Protein AF-A0A1Q3CL56-F1 (afdb_monomer_lite)

InterPro domains:
  IPR003105 SRA-YDG [PF02182] (1-97)
  IPR003105 SRA-YDG [PS51015] (1-98)
  IPR003105 SRA-YDG [SM00466] (1-98)
  IPR015947 PUA-like superfamily [SSF88697] (2-98)
  IPR036987 SRA-YDG superfamily [G3DSA:2.30.280.10] (1-98)
  IPR051357 Histone-lysine N-methyltransferase SUVAR3-9 [PTHR45660] (2-97)

Foldseek 3Di:
DPPADPVDDDPALVSCCVVVVAVDRPDFWGWDAPVPCDDPCVPDDPTATDGGDDDQAPPWDPPPVDIDGDDDDQFDPPPPRYRNDDDDCDDRNVNHDD

Structure (mmCIF, N/CA/C/O backbone):
data_AF-A0A1Q3CL56-F1
#
_entry.id   AF-A0A1Q3CL56-F1
#
loop_
_atom_site.group_PDB
_atom_site.id
_atom_site.type_symbol
_atom_site.label_atom_id
_atom_site.label_alt_id
_atom_site.label_comp_id
_atom_site.label_asym_id
_atom_site.label_entity_id
_atom_site.label_seq_id
_atom_site.pdbx_PDB_ins_code
_atom_site.Cartn_x
_atom_site.Cartn_y
_atom_site.Cartn_z
_atom_site.occupancy
_atom_site.B_iso_or_equiv
_atom_site.auth_seq_id
_atom_site.auth_comp_id
_atom_site.auth_asym_id
_atom_site.auth_atom_id
_atom_site.pdbx_PDB_model_num
ATOM 1 N N . ILE A 1 1 ? -15.275 -6.752 -4.119 1.00 91.12 1 ILE A N 1
ATOM 2 C CA . ILE A 1 1 ? -16.088 -5.821 -4.946 1.00 91.12 1 ILE A CA 1
ATOM 3 C C . ILE A 1 1 ? -16.882 -6.652 -5.940 1.00 91.12 1 ILE A C 1
ATOM 5 O O . ILE A 1 1 ? -16.302 -7.552 -6.536 1.00 91.12 1 ILE A O 1
ATOM 9 N N . ALA A 1 2 ? -18.191 -6.426 -6.074 1.00 95.50 2 ALA A N 1
ATOM 10 C CA . ALA A 1 2 ? -19.022 -7.217 -6.985 1.00 95.50 2 ALA A CA 1
ATOM 11 C C . ALA A 1 2 ? -18.526 -7.082 -8.438 1.00 95.50 2 ALA A C 1
ATOM 13 O O . ALA A 1 2 ? -18.248 -5.977 -8.893 1.00 95.50 2 ALA A O 1
ATOM 14 N N . GLY A 1 3 ? -18.395 -8.205 -9.151 1.00 96.06 3 GLY A N 1
ATOM 15 C CA . GLY A 1 3 ? -17.924 -8.233 -10.543 1.00 96.06 3 GLY A CA 1
ATOM 16 C C . GLY A 1 3 ? -16.401 -8.227 -10.735 1.00 96.06 3 GLY A C 1
ATOM 17 O O . GLY A 1 3 ? -15.948 -8.335 -11.871 1.00 96.06 3 GLY A O 1
ATOM 18 N N . ILE A 1 4 ? -15.607 -8.149 -9.661 1.00 97.50 4 ILE A N 1
ATOM 19 C CA . ILE A 1 4 ? -14.139 -8.227 -9.718 1.00 97.50 4 ILE A CA 1
ATOM 20 C C . ILE A 1 4 ? -13.695 -9.511 -9.014 1.00 97.50 4 ILE A C 1
ATOM 22 O O . ILE A 1 4 ? -13.708 -9.590 -7.785 1.00 97.50 4 ILE A O 1
ATOM 26 N N . ASN A 1 5 ? -13.333 -10.520 -9.807 1.00 98.06 5 ASN A N 1
ATOM 27 C CA . ASN A 1 5 ? -12.902 -11.831 -9.319 1.00 98.06 5 ASN A CA 1
ATOM 28 C C . ASN A 1 5 ? -11.393 -11.860 -9.030 1.00 98.06 5 ASN A C 1
ATOM 30 O O . ASN A 1 5 ? -10.631 -11.061 -9.577 1.00 98.06 5 ASN A O 1
ATOM 34 N N . VAL A 1 6 ? -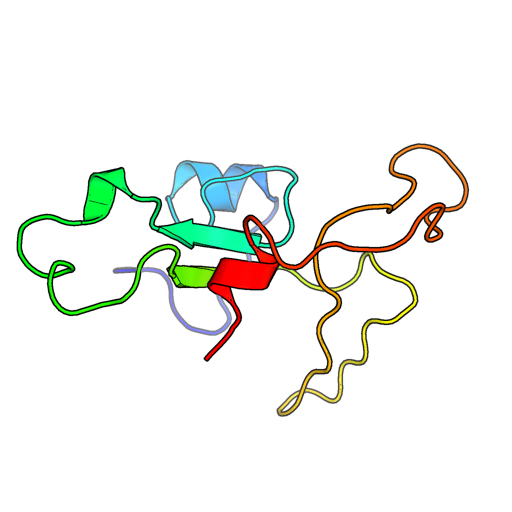10.952 -12.822 -8.216 1.00 97.94 6 VAL A N 1
ATOM 35 C CA . VAL A 1 6 ? -9.523 -13.151 -8.085 1.00 97.94 6 VAL A CA 1
ATOM 36 C C . VAL A 1 6 ? -8.958 -13.477 -9.473 1.00 97.94 6 VAL A C 1
ATOM 38 O O . VAL A 1 6 ? -9.609 -14.163 -10.261 1.00 97.94 6 VAL A O 1
ATOM 41 N N . GLY A 1 7 ? -7.777 -12.939 -9.789 1.00 97.69 7 GLY A N 1
ATOM 42 C CA . GLY A 1 7 ? -7.172 -13.037 -11.122 1.00 97.69 7 GLY A CA 1
ATOM 43 C C . GLY A 1 7 ? -7.677 -12.004 -12.136 1.00 97.69 7 GLY A C 1
ATOM 44 O O . GLY A 1 7 ? -7.311 -12.073 -13.305 1.00 97.69 7 GLY A O 1
ATOM 45 N N . HIS A 1 8 ? -8.508 -11.033 -11.738 1.00 98.38 8 HIS A N 1
ATOM 46 C CA . HIS A 1 8 ? -8.877 -9.932 -12.628 1.00 98.38 8 HIS A CA 1
ATOM 47 C C . HIS A 1 8 ? -7.650 -9.086 -13.003 1.00 98.38 8 HIS A C 1
ATOM 49 O O . HIS A 1 8 ? -6.927 -8.599 -12.135 1.00 98.38 8 HIS A O 1
ATOM 55 N N . HIS A 1 9 ? -7.442 -8.871 -14.302 1.00 98.19 9 HIS A N 1
ATOM 56 C CA . HIS A 1 9 ? -6.338 -8.063 -14.813 1.00 98.19 9 HIS A CA 1
ATOM 57 C C . HIS A 1 9 ? -6.800 -6.631 -15.094 1.00 98.19 9 HIS A C 1
ATOM 59 O O . HIS A 1 9 ? -7.607 -6.390 -15.991 1.00 98.19 9 HIS A O 1
ATOM 65 N N . PHE A 1 10 ? -6.238 -5.668 -14.365 1.00 98.06 10 PHE A N 1
ATOM 66 C CA . PHE A 1 10 ? -6.388 -4.250 -14.680 1.00 98.06 10 PHE A CA 1
ATOM 67 C C . PHE A 1 10 ? -5.282 -3.794 -15.631 1.00 98.06 10 PHE A C 1
ATOM 69 O O . PHE A 1 10 ? -4.109 -4.075 -15.410 1.00 98.06 10 PHE A O 1
ATOM 76 N N . TYR A 1 11 ? -5.637 -3.016 -16.653 1.00 97.56 11 TYR A N 1
ATOM 77 C CA . TYR A 1 11 ? -4.662 -2.462 -17.603 1.00 97.56 11 TYR A CA 1
ATOM 78 C C . TYR A 1 11 ? -3.905 -1.238 -17.068 1.00 97.56 11 TYR A C 1
ATOM 80 O O . TYR A 1 11 ? -2.927 -0.802 -17.669 1.00 97.56 11 TYR A O 1
ATOM 88 N N . SER A 1 12 ? -4.371 -0.632 -15.972 1.00 98.12 12 SER A N 1
ATOM 89 C CA . SER A 1 12 ? -3.713 0.518 -15.351 1.00 98.12 12 SER A CA 1
ATOM 90 C C . SER A 1 12 ? -4.184 0.744 -13.915 1.00 98.12 12 SER A C 1
ATOM 92 O O . SER A 1 12 ? -5.296 0.361 -13.540 1.00 98.12 12 SER A O 1
ATOM 94 N N . ARG A 1 13 ? -3.376 1.476 -13.134 1.00 98.06 13 ARG A N 1
ATOM 95 C CA . ARG A 1 13 ? -3.786 2.012 -11.824 1.00 98.06 13 ARG A CA 1
ATOM 96 C C . ARG A 1 13 ? -5.031 2.897 -11.927 1.00 98.06 13 ARG A C 1
ATOM 98 O O . ARG A 1 13 ? -5.882 2.852 -11.047 1.00 98.06 13 ARG A O 1
ATOM 105 N N . ALA A 1 14 ? -5.179 3.651 -13.018 1.00 98.31 14 ALA A N 1
ATOM 106 C CA . ALA A 1 14 ? -6.372 4.460 -13.269 1.00 98.31 14 ALA A CA 1
ATOM 107 C C . ALA A 1 14 ? -7.634 3.599 -13.453 1.00 98.31 14 ALA A C 1
ATOM 109 O O . ALA A 1 14 ? -8.698 3.973 -12.969 1.00 98.31 14 ALA A O 1
ATOM 110 N N . GLY A 1 15 ? -7.516 2.423 -14.082 1.00 98.06 15 GLY A N 1
ATOM 111 C CA . GLY A 1 15 ? -8.612 1.457 -14.185 1.00 98.06 15 GLY A CA 1
ATOM 112 C C . GLY A 1 15 ? -9.083 0.960 -12.817 1.00 98.06 15 GLY A C 1
ATOM 113 O O . GLY A 1 15 ? -10.285 0.897 -12.577 1.00 98.06 15 GLY A O 1
ATOM 114 N N . MET A 1 16 ? 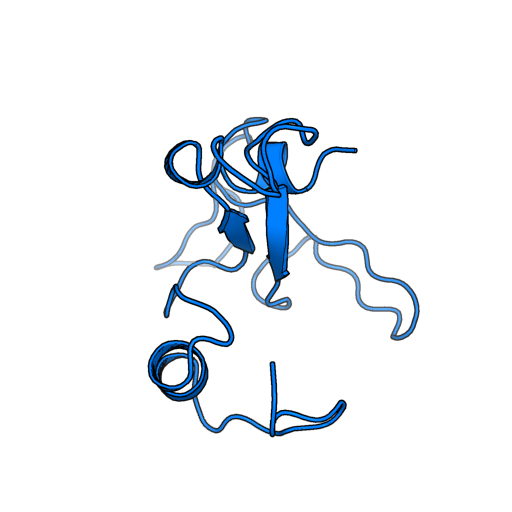-8.148 0.697 -11.894 1.00 98.12 16 MET A N 1
ATOM 115 C CA . MET A 1 16 ? -8.471 0.317 -10.509 1.00 98.12 16 MET A CA 1
ATOM 116 C C . MET A 1 16 ? -9.215 1.434 -9.767 1.00 98.12 16 MET A C 1
ATOM 118 O O . MET A 1 16 ? -10.184 1.156 -9.061 1.00 98.12 16 MET A O 1
ATOM 122 N N . VAL A 1 17 ? -8.792 2.692 -9.949 1.00 98.25 17 VAL A N 1
ATOM 123 C CA . VAL A 1 17 ? -9.458 3.868 -9.361 1.00 98.25 17 VAL A CA 1
ATOM 124 C C . VAL A 1 17 ? -10.868 4.034 -9.921 1.00 98.25 17 VAL A C 1
ATOM 126 O O . VAL A 1 17 ? -11.808 4.224 -9.154 1.00 98.25 17 VAL A O 1
ATOM 129 N N . ALA A 1 18 ? -11.033 3.922 -11.242 1.00 97.88 18 ALA A N 1
ATOM 130 C CA . ALA A 1 18 ? -12.310 4.139 -11.920 1.00 97.88 18 ALA A CA 1
ATOM 131 C C . ALA A 1 18 ? -13.422 3.195 -11.433 1.00 97.88 18 ALA A C 1
ATOM 133 O O . ALA A 1 18 ? -14.584 3.591 -11.399 1.00 97.88 18 ALA A O 1
ATOM 134 N N . VAL A 1 19 ? -13.071 1.968 -11.033 1.00 96.94 19 VAL A N 1
ATOM 135 C CA . VAL A 1 19 ? -14.026 0.975 -10.508 1.00 96.94 19 VAL A CA 1
ATOM 136 C C . VAL A 1 19 ? -14.072 0.915 -8.976 1.00 96.94 19 VAL A C 1
ATOM 138 O O . VAL A 1 19 ? -14.787 0.087 -8.417 1.00 96.94 19 VAL A O 1
ATOM 141 N N . GLY A 1 20 ? -13.296 1.758 -8.288 1.00 96.56 20 GLY A N 1
ATOM 142 C CA . GLY A 1 20 ? -13.225 1.785 -6.826 1.00 96.56 20 GLY A CA 1
ATOM 143 C C . GLY A 1 20 ? -12.518 0.580 -6.196 1.00 96.56 20 GLY A C 1
ATOM 144 O O . GLY A 1 20 ? -12.764 0.285 -5.032 1.00 96.56 20 GLY A O 1
ATOM 145 N N . PHE A 1 21 ? -11.655 -0.124 -6.940 1.00 97.81 21 PHE A N 1
ATOM 146 C CA . PHE A 1 21 ? -10.860 -1.236 -6.403 1.00 97.81 21 PHE A CA 1
ATOM 147 C C . PHE A 1 21 ? -9.702 -0.760 -5.528 1.00 97.81 21 PHE A C 1
ATOM 149 O O . PHE A 1 21 ? -9.430 -1.344 -4.486 1.00 97.81 21 PHE A O 1
ATOM 156 N N . HIS A 1 22 ? -9.042 0.314 -5.952 1.00 98.31 22 HIS A N 1
ATOM 157 C CA . HIS A 1 22 ? -7.994 0.985 -5.196 1.00 98.31 22 HIS A CA 1
ATOM 158 C C . HIS A 1 22 ? -8.109 2.480 -5.485 1.00 98.31 22 HIS A C 1
ATOM 160 O O . HIS A 1 22 ? -7.929 2.901 -6.625 1.00 98.31 22 HIS A O 1
ATOM 166 N N . SER A 1 23 ? -8.431 3.288 -4.479 1.00 97.12 23 SER A N 1
ATOM 167 C CA . SER A 1 23 ? -8.856 4.686 -4.640 1.00 97.12 23 SER A CA 1
ATOM 168 C C . SER A 1 23 ? -7.728 5.648 -5.037 1.00 97.12 23 SER A C 1
ATOM 170 O O . SER A 1 23 ? -7.974 6.730 -5.570 1.00 97.12 23 SER A O 1
ATOM 172 N N . HIS A 1 24 ? -6.475 5.237 -4.837 1.00 97.38 24 HIS A N 1
ATOM 173 C CA . HIS A 1 24 ? -5.289 5.997 -5.217 1.00 97.38 24 HIS A CA 1
ATOM 174 C C . HIS A 1 24 ? -4.673 5.458 -6.512 1.00 97.38 24 HIS A C 1
ATOM 176 O O . HIS A 1 24 ? -4.447 4.253 -6.636 1.00 97.38 24 HIS A O 1
ATOM 182 N N . TRP A 1 25 ? -4.319 6.350 -7.442 1.00 96.81 25 TRP A N 1
ATOM 183 C CA . TRP A 1 25 ? -3.619 5.987 -8.684 1.00 96.81 25 TRP A CA 1
ATOM 184 C C . TRP A 1 25 ? -2.103 5.801 -8.495 1.00 96.81 25 TRP A C 1
ATOM 186 O O . TRP A 1 25 ? -1.470 5.154 -9.325 1.00 96.81 25 TRP A O 1
ATOM 196 N N . LEU A 1 26 ? -1.532 6.348 -7.412 1.00 96.44 26 LEU A N 1
ATOM 197 C CA . LEU A 1 26 ? -0.096 6.291 -7.114 1.00 96.44 26 LEU A CA 1
ATOM 198 C C . LEU A 1 26 ? 0.215 5.466 -5.858 1.00 96.44 26 LEU A C 1
ATOM 200 O O . LEU A 1 26 ? 0.923 4.468 -5.958 1.00 96.44 26 LEU A O 1
ATOM 204 N N . ASN A 1 27 ? -0.339 5.847 -4.700 1.00 97.69 27 ASN A N 1
ATOM 205 C CA . ASN A 1 27 ? -0.029 5.223 -3.403 1.00 97.69 27 ASN A CA 1
ATOM 206 C C . ASN A 1 27 ? -0.175 3.698 -3.440 1.00 9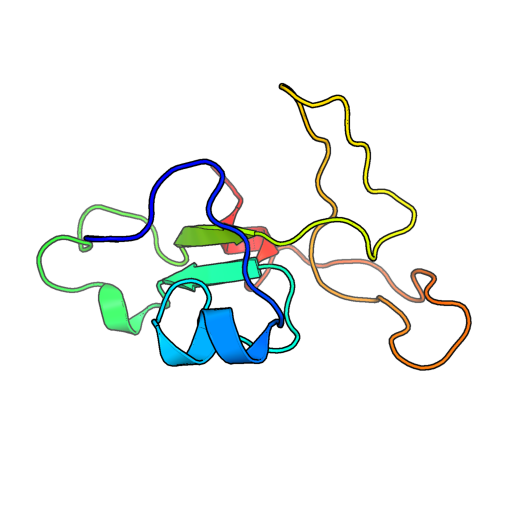7.69 27 ASN A C 1
ATOM 208 O O . ASN A 1 27 ? -1.139 3.203 -4.017 1.00 97.69 27 ASN A O 1
ATOM 212 N N . GLY A 1 28 ? 0.751 2.979 -2.806 1.00 98.00 28 GLY A N 1
ATOM 213 C CA . GLY A 1 28 ? 0.716 1.518 -2.729 1.00 98.00 28 GLY A CA 1
ATOM 214 C C . GLY A 1 28 ? -0.298 0.961 -1.730 1.00 98.00 28 GLY A C 1
ATOM 215 O O . GLY A 1 28 ? -0.716 -0.170 -1.901 1.00 98.00 28 GLY A O 1
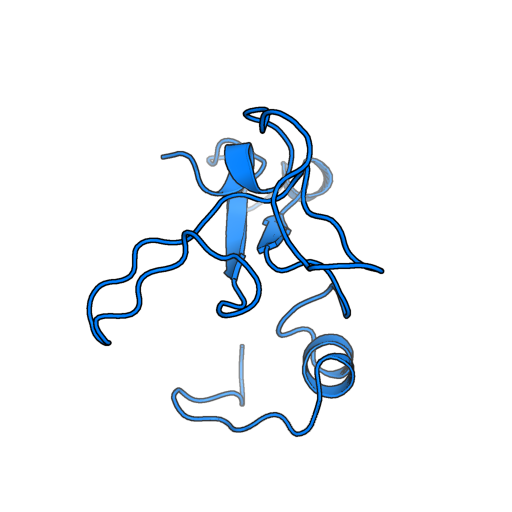ATOM 216 N N . ILE A 1 29 ? -0.723 1.740 -0.727 1.00 98.56 29 ILE A N 1
ATOM 217 C CA . ILE A 1 29 ? -1.669 1.308 0.313 1.00 98.56 29 ILE A CA 1
ATOM 218 C C . ILE A 1 29 ? -2.956 2.126 0.200 1.00 98.56 29 ILE A C 1
ATOM 220 O O . ILE A 1 29 ? -2.912 3.361 0.238 1.00 98.56 29 ILE A O 1
ATOM 224 N N . ASP A 1 30 ? -4.095 1.442 0.130 1.00 98.25 30 ASP A N 1
ATOM 225 C CA . ASP A 1 30 ? -5.426 2.020 0.286 1.00 98.25 30 ASP A CA 1
ATOM 226 C C . ASP A 1 30 ? -6.031 1.640 1.638 1.00 98.25 30 ASP A C 1
ATOM 228 O O . ASP A 1 30 ? -5.899 0.503 2.099 1.00 98.25 30 ASP A O 1
ATOM 232 N N . TYR A 1 31 ? -6.702 2.587 2.293 1.00 97.25 31 TYR A N 1
ATOM 233 C CA . TYR A 1 31 ? -7.237 2.379 3.636 1.00 97.25 31 TYR A CA 1
ATOM 234 C C . TYR A 1 31 ? -8.487 3.209 3.923 1.00 97.25 31 TYR A C 1
ATOM 236 O O . TYR A 1 31 ? -8.668 4.321 3.424 1.00 97.25 31 TYR A O 1
ATOM 244 N N . LEU A 1 32 ? -9.323 2.698 4.825 1.00 95.38 32 LEU A N 1
ATOM 245 C CA . LEU A 1 32 ? -10.456 3.424 5.383 1.00 95.38 32 LEU A CA 1
ATOM 246 C C . LEU A 1 32 ? -9.960 4.473 6.382 1.00 95.38 32 LEU A C 1
ATOM 248 O O . LEU A 1 32 ? -9.291 4.168 7.374 1.00 95.38 32 LEU A O 1
ATOM 252 N N . GLY A 1 33 ? -10.276 5.736 6.103 1.00 93.19 33 GLY A N 1
ATOM 253 C CA . GLY A 1 33 ? -9.972 6.867 6.978 1.00 93.19 33 GLY A CA 1
ATOM 254 C C . GLY A 1 33 ? -10.965 7.022 8.132 1.00 93.19 33 GLY A C 1
ATOM 255 O O . GLY A 1 33 ? -11.990 6.354 8.190 1.00 93.19 33 GLY A O 1
ATOM 256 N N . GLN A 1 34 ? -10.707 7.985 9.021 1.00 92.50 34 GLN A N 1
ATOM 257 C CA . GLN A 1 34 ? -11.555 8.268 10.194 1.00 92.50 34 GLN A CA 1
ATOM 258 C C . GLN A 1 34 ? -13.013 8.619 9.849 1.00 92.50 34 GLN A C 1
ATOM 260 O O . GLN A 1 34 ? -13.906 8.444 10.675 1.00 92.50 34 GLN A O 1
ATOM 265 N N . SER A 1 35 ? -13.283 9.082 8.623 1.00 92.12 35 SER A N 1
ATOM 266 C CA . SER A 1 35 ? -14.642 9.341 8.132 1.00 92.12 35 SER A CA 1
ATOM 267 C C . SER A 1 35 ? -15.537 8.098 8.146 1.00 92.12 35 SER A C 1
ATOM 269 O O . SER A 1 35 ? -16.754 8.237 8.240 1.00 92.12 35 SER A O 1
ATOM 271 N N . TYR A 1 36 ? -14.944 6.903 8.106 1.00 91.88 36 TYR A N 1
ATOM 272 C CA . TYR A 1 36 ? -15.657 5.634 8.191 1.00 91.88 36 TYR A CA 1
ATOM 273 C C . TYR A 1 36 ? -16.004 5.235 9.628 1.00 91.88 36 TYR A C 1
ATOM 275 O O . TYR A 1 36 ? -16.717 4.264 9.804 1.00 91.88 36 TYR A O 1
ATOM 283 N N . GLY A 1 37 ? -15.597 5.978 10.666 1.00 89.31 37 GLY A N 1
ATOM 284 C CA . GLY A 1 37 ? -15.789 5.606 12.082 1.00 89.31 37 GLY A CA 1
ATOM 285 C C . GLY A 1 37 ? -17.237 5.586 12.593 1.00 89.31 37 GLY A C 1
ATOM 286 O O . GLY A 1 37 ? -17.470 5.597 13.799 1.00 89.31 37 GLY A O 1
ATOM 287 N N . LYS A 1 38 ? -18.227 5.592 11.698 1.00 90.12 38 LYS A N 1
ATOM 288 C CA . LYS A 1 38 ? -19.660 5.528 11.995 1.00 90.12 38 LYS A CA 1
ATOM 289 C C . LYS A 1 38 ? -20.268 4.278 11.361 1.00 90.12 38 LYS A C 1
ATOM 291 O O . LYS A 1 38 ? -19.715 3.698 10.433 1.00 90.12 38 LYS A O 1
ATOM 296 N N . GLY A 1 39 ? -21.448 3.890 11.838 1.00 89.81 39 GLY A N 1
ATOM 297 C CA . GLY A 1 39 ? -22.170 2.743 11.290 1.00 89.81 39 GLY A CA 1
ATOM 298 C C . GLY A 1 39 ? -21.431 1.430 11.544 1.00 89.81 39 GLY A C 1
ATOM 299 O O . GLY A 1 39 ? -21.019 1.163 12.673 1.00 89.81 39 GLY A O 1
ATOM 300 N N . GLU A 1 40 ? -21.286 0.621 10.500 1.00 88.88 40 GLU A N 1
ATOM 301 C CA . GLU A 1 40 ? -20.742 -0.740 10.576 1.00 88.88 40 GLU A CA 1
ATOM 302 C C . GLU A 1 40 ? -19.273 -0.775 11.009 1.00 88.88 40 GLU A C 1
ATOM 304 O O . GLU A 1 40 ? -18.868 -1.690 11.723 1.00 88.88 40 GLU A O 1
ATOM 309 N N . TYR A 1 41 ? -18.486 0.257 10.685 1.00 89.75 41 TYR A N 1
ATOM 310 C CA . TYR A 1 41 ? -17.054 0.260 10.992 1.00 89.75 41 TYR A CA 1
ATOM 311 C C . TYR A 1 41 ? -16.697 0.824 12.376 1.00 89.75 41 TYR A C 1
ATOM 313 O O . TYR A 1 41 ? -15.522 0.888 12.728 1.00 89.75 41 TYR A O 1
ATOM 321 N N . LYS A 1 42 ? -17.687 1.207 13.197 1.00 91.00 42 LYS A N 1
ATOM 322 C CA . LYS A 1 42 ? -17.463 1.800 14.533 1.00 91.00 42 LYS A CA 1
ATOM 323 C C . LYS A 1 42 ? -16.705 0.888 15.508 1.00 91.00 42 LYS A C 1
ATOM 325 O O . LYS A 1 42 ? -16.191 1.363 16.513 1.00 91.00 42 LYS A O 1
ATOM 330 N N . ILE A 1 43 ? -16.731 -0.421 15.257 1.00 91.75 43 ILE A N 1
ATOM 331 C CA . ILE A 1 43 ? -16.109 -1.440 16.111 1.00 91.75 43 ILE A CA 1
ATOM 332 C C . ILE A 1 43 ? -14.622 -1.641 15.800 1.00 91.75 43 ILE A C 1
ATOM 334 O O . ILE A 1 43 ? -13.935 -2.308 16.566 1.00 91.75 43 ILE A O 1
ATOM 338 N N . TYR A 1 44 ? -14.130 -1.084 14.691 1.00 90.44 44 TYR A N 1
ATOM 339 C CA . TYR A 1 44 ? -12.738 -1.210 14.281 1.00 90.44 44 TYR A CA 1
ATOM 340 C C . TYR A 1 44 ? -11.933 0.013 14.712 1.00 90.44 44 TYR A C 1
ATOM 342 O O . TYR A 1 44 ? -12.416 1.148 14.690 1.00 90.44 44 TYR A O 1
ATOM 350 N N . THR A 1 45 ? -10.664 -0.207 15.044 1.00 91.56 45 THR A N 1
ATOM 351 C CA . THR A 1 45 ? -9.693 0.879 15.159 1.00 91.56 45 THR A CA 1
ATOM 352 C C . THR A 1 45 ? -9.341 1.362 13.757 1.00 91.56 45 THR A C 1
ATOM 354 O O . THR A 1 45 ? -8.706 0.651 12.989 1.00 91.56 45 THR A O 1
ATOM 357 N N . LEU A 1 46 ? -9.770 2.575 13.410 1.00 93.06 46 LEU A N 1
ATOM 358 C CA . LEU A 1 46 ? -9.374 3.222 12.161 1.00 93.06 46 LEU A CA 1
ATOM 359 C C . LEU A 1 46 ? -8.051 3.972 12.361 1.00 93.06 46 LEU A C 1
ATOM 361 O O . LEU A 1 46 ? -7.810 4.568 13.412 1.00 93.06 46 LEU A O 1
ATOM 365 N N . ARG A 1 47 ? -7.161 4.026 11.371 1.00 94.75 47 ARG A N 1
ATOM 366 C CA . ARG A 1 47 ? -7.305 3.615 9.959 1.00 94.75 47 ARG A CA 1
ATOM 367 C C . ARG A 1 47 ? -7.189 2.098 9.771 1.00 94.75 47 ARG A C 1
ATOM 369 O O . ARG A 1 47 ? -6.486 1.468 10.542 1.00 94.75 47 ARG A O 1
ATOM 376 N N . LEU A 1 48 ? -7.818 1.559 8.724 1.00 95.81 48 LEU A N 1
ATOM 377 C CA . LEU A 1 48 ? -7.777 0.127 8.389 1.00 95.81 48 LEU A CA 1
ATOM 378 C C . LEU A 1 48 ? -7.460 -0.071 6.902 1.00 95.81 48 LEU A C 1
ATOM 380 O O . LEU A 1 48 ? -8.196 0.439 6.056 1.00 95.81 48 LEU A O 1
ATOM 384 N N . ALA A 1 49 ? -6.369 -0.767 6.582 1.00 97.38 49 ALA A N 1
ATOM 385 C CA . ALA A 1 49 ? -5.968 -1.043 5.204 1.00 97.38 49 ALA A CA 1
ATOM 386 C C . ALA A 1 49 ? -6.939 -2.018 4.521 1.00 97.38 49 ALA A C 1
ATOM 388 O O . ALA A 1 49 ? -7.448 -2.941 5.153 1.00 97.38 49 ALA A O 1
ATOM 389 N N . VAL A 1 50 ? -7.207 -1.797 3.232 1.00 96.62 50 VAL A N 1
ATOM 390 C CA . VAL A 1 50 ? -8.169 -2.596 2.445 1.00 96.62 50 VAL A CA 1
ATOM 391 C C . VAL A 1 50 ? -7.605 -3.124 1.131 1.00 96.62 50 VAL A C 1
ATOM 393 O O . VAL A 1 50 ? -8.122 -4.107 0.607 1.00 96.62 50 VAL A O 1
ATOM 396 N N . ALA A 1 51 ? -6.555 -2.500 0.596 1.00 97.50 51 ALA A N 1
ATOM 397 C CA . ALA A 1 51 ? -5.858 -2.969 -0.594 1.00 97.50 51 ALA A CA 1
ATOM 398 C C . ALA A 1 51 ? -4.398 -2.506 -0.570 1.00 97.50 51 ALA A C 1
ATOM 400 O O . ALA A 1 51 ? -4.104 -1.405 -0.098 1.00 97.50 51 ALA A O 1
ATOM 401 N N . ILE A 1 52 ? -3.505 -3.334 -1.113 1.00 98.31 52 ILE A N 1
ATOM 402 C CA . ILE A 1 52 ? -2.108 -2.979 -1.371 1.00 98.31 52 ILE A CA 1
ATOM 403 C C . ILE A 1 52 ? -1.729 -3.270 -2.827 1.00 98.31 52 ILE A C 1
ATOM 405 O O . ILE A 1 52 ? -2.331 -4.123 -3.479 1.00 98.31 52 ILE A O 1
ATOM 409 N N . VAL A 1 53 ? -0.721 -2.560 -3.326 1.00 97.81 53 VAL A N 1
ATOM 410 C CA . VAL A 1 53 ? -0.035 -2.801 -4.600 1.00 97.81 53 VAL A CA 1
ATOM 411 C C . VAL A 1 53 ? 1.465 -2.886 -4.310 1.00 97.81 53 VAL A C 1
ATOM 413 O O . VAL A 1 53 ? 2.024 -1.954 -3.727 1.00 97.81 53 VAL A O 1
ATOM 416 N N . LEU A 1 54 ? 2.090 -4.001 -4.696 1.00 95.06 54 LEU A N 1
ATOM 417 C CA . LEU A 1 54 ? 3.491 -4.362 -4.427 1.00 95.06 54 LEU A CA 1
ATOM 418 C C . LEU A 1 54 ? 4.394 -4.149 -5.650 1.00 95.06 54 LEU A C 1
ATOM 420 O O . LEU A 1 54 ? 3.907 -4.125 -6.783 1.00 95.06 54 LEU A O 1
ATOM 424 N N . GLY A 1 55 ? 5.704 -3.990 -5.411 1.00 90.44 55 GLY A N 1
ATOM 425 C CA . GLY A 1 55 ? 6.738 -4.080 -6.448 1.00 90.44 55 GLY A CA 1
ATOM 426 C C . GLY A 1 55 ? 7.500 -2.788 -6.744 1.00 90.44 55 GLY A C 1
ATOM 427 O O . GLY A 1 55 ? 8.158 -2.701 -7.779 1.00 90.44 55 GLY A O 1
ATOM 428 N N . THR A 1 56 ? 7.398 -1.765 -5.891 1.00 90.19 56 THR A N 1
ATOM 429 C CA . THR A 1 56 ? 8.144 -0.504 -6.075 1.00 90.19 56 THR A CA 1
ATOM 430 C C . THR A 1 56 ? 9.262 -0.297 -5.069 1.00 90.19 56 THR A C 1
ATOM 432 O O . THR A 1 56 ? 10.132 0.524 -5.335 1.00 90.19 56 THR A O 1
ATOM 435 N N . TYR A 1 57 ? 9.223 -0.988 -3.931 1.00 96.81 57 TYR A N 1
ATOM 436 C CA . TYR A 1 57 ? 10.191 -0.829 -2.852 1.00 96.81 57 TYR A CA 1
ATOM 437 C C . TYR A 1 57 ? 11.288 -1.881 -2.958 1.00 96.81 57 TYR A C 1
ATOM 439 O O . TYR A 1 57 ? 11.016 -3.035 -3.283 1.00 96.81 57 TYR A O 1
ATOM 447 N N . GLU A 1 58 ? 12.526 -1.486 -2.667 1.00 96.75 58 GLU A N 1
ATOM 448 C CA . GLU A 1 58 ? 13.676 -2.391 -2.687 1.00 96.75 58 GLU A CA 1
ATOM 449 C C . GLU A 1 58 ? 13.616 -3.484 -1.605 1.00 96.75 58 GLU A C 1
ATOM 451 O O . GLU A 1 58 ? 14.264 -4.517 -1.754 1.00 96.75 58 GLU A O 1
ATOM 456 N N . ASP A 1 59 ? 12.828 -3.261 -0.548 1.00 98.00 59 ASP A N 1
ATOM 457 C CA . ASP A 1 59 ? 12.676 -4.159 0.602 1.00 98.00 59 ASP A CA 1
ATOM 458 C C . ASP A 1 59 ? 11.463 -5.112 0.478 1.00 98.00 59 ASP A C 1
ATOM 460 O O . ASP A 1 59 ? 11.226 -5.927 1.374 1.00 98.00 59 ASP A O 1
ATOM 464 N N . ASP A 1 60 ? 10.691 -5.037 -0.618 1.00 97.88 60 ASP A N 1
ATOM 465 C CA . ASP A 1 60 ? 9.575 -5.958 -0.870 1.00 97.88 60 ASP A CA 1
ATOM 466 C C . ASP A 1 60 ? 10.099 -7.379 -1.162 1.00 97.88 60 ASP A C 1
ATOM 468 O O . ASP A 1 60 ? 11.010 -7.572 -1.972 1.00 97.88 60 ASP A O 1
ATOM 472 N N . LEU A 1 61 ? 9.469 -8.397 -0.564 1.00 98.00 61 LEU A N 1
ATOM 473 C CA . LEU A 1 61 ? 9.710 -9.807 -0.886 1.00 98.00 61 LEU A CA 1
ATOM 474 C C . LEU A 1 61 ? 8.398 -10.502 -1.247 1.00 98.00 61 LEU A C 1
ATOM 476 O O . LEU A 1 61 ? 7.472 -10.553 -0.438 1.00 98.00 61 LEU A O 1
ATOM 480 N N . ASP A 1 62 ? 8.353 -11.086 -2.441 1.00 97.44 62 ASP A N 1
ATOM 481 C CA . ASP A 1 62 ? 7.210 -11.839 -2.955 1.00 97.44 62 ASP A CA 1
ATOM 482 C C . ASP A 1 62 ? 7.539 -13.339 -3.018 1.00 97.44 62 ASP A C 1
ATOM 484 O O . ASP A 1 62 ? 8.366 -13.766 -3.827 1.00 97.44 62 ASP A O 1
ATOM 488 N N . ASN A 1 63 ? 6.895 -14.132 -2.154 1.00 97.06 63 ASN A N 1
ATOM 489 C CA . ASN A 1 63 ? 6.942 -15.598 -2.170 1.00 97.06 63 ASN A CA 1
ATOM 490 C C . ASN A 1 63 ? 5.579 -16.202 -2.556 1.00 97.06 63 ASN A C 1
ATOM 492 O O . ASN A 1 63 ? 5.225 -17.289 -2.093 1.00 97.06 63 ASN A O 1
ATOM 496 N N . ALA A 1 64 ? 4.822 -15.509 -3.411 1.00 95.44 64 ALA A N 1
ATOM 497 C CA . ALA A 1 64 ? 3.472 -15.844 -3.853 1.00 95.44 64 ALA A CA 1
ATOM 498 C C . ALA A 1 64 ? 2.434 -15.876 -2.717 1.00 95.44 64 ALA A C 1
ATOM 500 O O . ALA A 1 64 ? 1.698 -14.911 -2.532 1.00 95.44 64 ALA A O 1
ATOM 501 N N . GLU A 1 65 ? 2.360 -16.972 -1.962 1.00 97.25 65 GLU A N 1
ATOM 502 C CA . GLU A 1 65 ? 1.367 -17.143 -0.888 1.00 97.25 65 GLU A CA 1
ATOM 503 C C . GLU A 1 65 ? 1.684 -16.273 0.337 1.00 97.25 65 GLU A C 1
ATOM 505 O O . GLU A 1 65 ? 0.779 -15.848 1.052 1.00 97.25 65 GLU A O 1
ATOM 510 N N . ASP A 1 66 ? 2.968 -15.968 0.538 1.00 97.06 66 ASP A N 1
ATOM 511 C CA . ASP A 1 66 ? 3.462 -15.108 1.605 1.00 97.06 66 ASP A CA 1
ATOM 512 C C . ASP A 1 66 ? 4.234 -13.927 1.015 1.00 97.06 66 ASP A C 1
ATOM 514 O O . ASP A 1 66 ? 5.080 -14.088 0.131 1.00 97.06 66 ASP A O 1
ATOM 518 N N . VAL A 1 67 ? 3.994 -12.729 1.547 1.00 97.62 67 VAL A N 1
ATOM 519 C CA . VAL A 1 67 ? 4.688 -11.508 1.123 1.00 97.62 67 VAL A CA 1
ATOM 520 C C . VAL A 1 67 ? 5.216 -10.733 2.326 1.00 97.62 67 VAL A C 1
ATOM 522 O O . VAL A 1 67 ? 4.539 -10.606 3.348 1.00 97.62 67 VAL A O 1
ATOM 525 N N . ILE A 1 68 ? 6.418 -10.175 2.192 1.00 97.94 68 ILE A N 1
ATOM 526 C CA . ILE A 1 68 ? 6.911 -9.104 3.061 1.00 97.94 68 ILE A CA 1
ATOM 527 C C . ILE A 1 68 ? 6.693 -7.808 2.291 1.00 97.94 68 ILE A C 1
ATOM 529 O O . ILE A 1 68 ? 7.312 -7.584 1.254 1.00 97.94 68 ILE A O 1
ATOM 533 N N . TYR A 1 69 ? 5.771 -6.984 2.782 1.00 98.12 69 TYR A N 1
ATOM 534 C CA . TYR A 1 69 ? 5.390 -5.734 2.137 1.00 98.12 69 TYR A CA 1
ATOM 535 C C . TYR A 1 69 ? 5.967 -4.538 2.887 1.00 98.12 69 TYR A C 1
ATOM 537 O O . TYR A 1 69 ? 5.751 -4.391 4.095 1.00 98.12 69 TYR A O 1
ATOM 545 N N . THR A 1 70 ? 6.661 -3.663 2.167 1.00 98.44 70 THR A N 1
ATOM 546 C CA . THR A 1 70 ? 7.279 -2.470 2.745 1.00 98.44 70 THR A CA 1
ATOM 547 C C . THR A 1 70 ? 6.231 -1.388 2.987 1.00 98.44 70 THR A C 1
ATOM 549 O O . THR A 1 70 ? 5.380 -1.107 2.143 1.00 98.44 70 THR A O 1
ATOM 552 N N . GLY A 1 71 ? 6.290 -0.734 4.149 1.00 98.31 71 GLY A N 1
ATOM 553 C CA . GLY A 1 71 ? 5.436 0.416 4.437 1.00 98.31 71 GLY A CA 1
ATOM 554 C C . GLY A 1 71 ? 5.651 1.570 3.451 1.00 98.31 71 GLY A C 1
ATOM 555 O O . GLY A 1 71 ? 6.643 1.647 2.730 1.00 98.31 71 GLY A O 1
ATOM 556 N N . GLN A 1 72 ? 4.724 2.525 3.436 1.00 98.00 72 GLN A N 1
ATOM 557 C CA . GLN A 1 72 ? 4.885 3.766 2.690 1.00 98.00 72 GLN A CA 1
ATOM 558 C C . GLN A 1 72 ? 5.771 4.781 3.431 1.00 98.00 72 GLN A C 1
ATOM 560 O O . GLN A 1 72 ? 5.763 4.882 4.659 1.00 98.00 72 GLN A O 1
ATOM 565 N N . GLY A 1 73 ? 6.413 5.663 2.663 1.00 98.06 73 GLY A N 1
ATOM 566 C CA . GLY A 1 73 ? 7.145 6.820 3.182 1.00 98.06 73 GLY A CA 1
ATOM 567 C C . GLY A 1 73 ? 8.654 6.722 2.993 1.00 98.06 73 GLY A C 1
ATOM 568 O O . GLY A 1 73 ? 9.235 5.646 2.960 1.00 98.06 73 GLY A O 1
ATOM 569 N N . GLY A 1 74 ? 9.283 7.880 2.818 1.00 97.12 74 GLY A N 1
ATOM 570 C CA . GLY A 1 74 ? 10.727 7.982 2.630 1.00 97.12 74 GLY A CA 1
ATOM 571 C C . GLY A 1 74 ? 11.284 7.411 1.326 1.00 97.12 74 GLY A C 1
ATOM 572 O O . GLY A 1 74 ? 12.495 7.409 1.183 1.00 97.12 74 GLY A O 1
ATOM 573 N N . HIS A 1 75 ? 10.438 7.018 0.377 1.00 97.62 75 HIS A N 1
ATOM 574 C CA . HIS A 1 75 ? 10.840 6.465 -0.918 1.00 97.62 75 HIS A CA 1
ATOM 575 C C . HIS A 1 75 ? 11.065 7.554 -1.973 1.00 97.62 75 HIS A C 1
ATOM 577 O O . HIS A 1 75 ? 10.255 8.480 -2.110 1.00 97.62 75 HIS A O 1
ATOM 583 N N . ASN A 1 76 ? 12.147 7.445 -2.741 1.00 96.94 76 ASN A N 1
ATOM 584 C CA . ASN A 1 76 ? 12.501 8.393 -3.792 1.00 96.94 76 ASN A CA 1
ATOM 585 C C . ASN A 1 76 ? 11.722 8.156 -5.101 1.00 96.94 76 ASN A C 1
ATOM 587 O O . ASN A 1 76 ? 12.152 7.411 -5.973 1.00 96.94 76 ASN A O 1
ATOM 591 N N . LEU A 1 77 ? 10.603 8.856 -5.298 1.00 9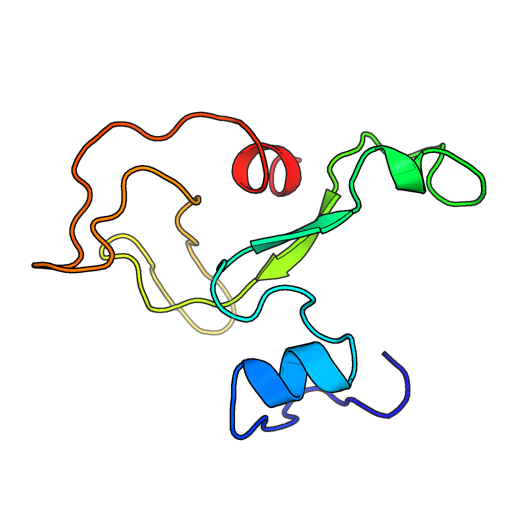4.94 77 LEU A N 1
ATOM 592 C CA . LEU A 1 77 ? 9.732 8.639 -6.466 1.00 94.94 77 LEU A CA 1
ATOM 593 C C . LEU A 1 77 ? 10.334 9.032 -7.829 1.00 94.94 77 LEU A C 1
ATOM 595 O O . LEU A 1 77 ? 9.841 8.569 -8.857 1.00 94.94 77 LEU A O 1
ATOM 599 N N . THR A 1 78 ? 11.339 9.912 -7.870 1.00 92.88 78 THR A N 1
ATOM 600 C CA . THR A 1 78 ? 11.811 10.546 -9.121 1.00 92.88 78 THR A CA 1
ATOM 601 C C . THR A 1 78 ? 13.276 10.268 -9.454 1.00 92.88 78 THR A C 1
ATOM 603 O O . THR A 1 78 ? 13.787 10.838 -10.415 1.00 92.88 78 THR A O 1
ATOM 606 N N . GLY A 1 79 ? 13.963 9.435 -8.670 1.00 94.00 79 GLY A N 1
ATOM 607 C CA . GLY A 1 79 ? 15.386 9.139 -8.842 1.00 94.00 79 GLY A CA 1
ATOM 608 C C . GLY A 1 79 ? 15.674 7.646 -8.928 1.00 94.00 79 GLY A C 1
ATOM 609 O O . GLY A 1 79 ? 15.077 6.928 -9.726 1.00 94.00 79 GLY A O 1
ATOM 610 N N . ASP A 1 80 ? 16.606 7.198 -8.094 1.00 95.19 80 ASP A N 1
ATOM 611 C CA . ASP A 1 80 ? 17.061 5.810 -7.993 1.00 95.19 80 ASP A CA 1
ATOM 612 C C . ASP A 1 80 ? 16.023 4.854 -7.385 1.00 95.19 80 ASP A C 1
ATOM 614 O O . ASP A 1 80 ? 16.214 3.645 -7.444 1.00 95.19 80 ASP A O 1
ATOM 618 N N . LYS A 1 81 ? 14.908 5.390 -6.866 1.00 95.44 81 LYS A N 1
ATOM 619 C CA . LYS A 1 81 ? 13.832 4.633 -6.213 1.00 95.44 81 LYS A CA 1
ATOM 620 C C . LYS A 1 81 ? 14.286 3.893 -4.962 1.00 95.44 81 LYS A C 1
ATOM 622 O O . LYS A 1 81 ? 13.725 2.859 -4.637 1.00 95.44 81 LYS A O 1
ATOM 627 N N . HIS A 1 82 ? 15.253 4.458 -4.248 1.00 97.50 82 HIS A N 1
ATOM 628 C CA . HIS A 1 82 ? 15.648 3.967 -2.935 1.00 97.50 82 HIS A CA 1
ATOM 629 C C . HIS A 1 82 ? 14.999 4.759 -1.794 1.00 97.50 82 HIS A C 1
ATOM 631 O O . HIS A 1 82 ? 14.485 5.874 -1.969 1.00 97.50 82 HIS A O 1
ATOM 637 N N . GLN A 1 83 ? 15.049 4.191 -0.594 1.00 98.12 83 GLN A N 1
ATOM 63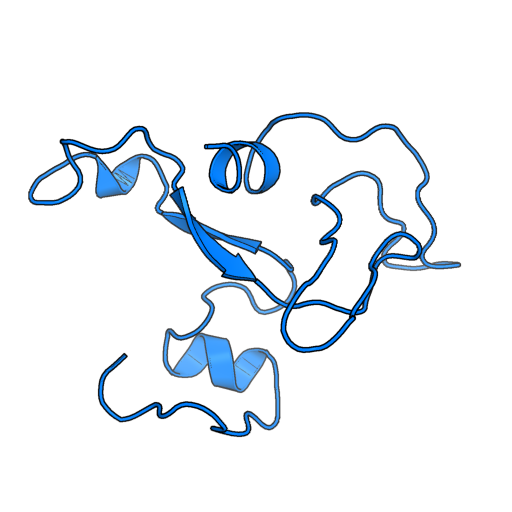8 C CA . GLN A 1 83 ? 14.739 4.865 0.655 1.00 98.12 83 GLN A CA 1
ATOM 639 C C . GLN A 1 83 ? 15.760 5.972 0.956 1.00 98.12 83 GLN A C 1
ATOM 641 O O . GLN A 1 83 ? 16.970 5.772 0.956 1.00 98.12 83 GLN A O 1
ATOM 646 N N . ILE A 1 84 ? 15.249 7.163 1.266 1.00 97.94 84 ILE A N 1
ATOM 647 C CA . ILE A 1 84 ? 16.034 8.376 1.551 1.00 97.94 84 ILE A CA 1
ATOM 648 C C . ILE A 1 84 ? 15.810 8.928 2.964 1.00 97.94 84 ILE A C 1
ATOM 650 O O . ILE A 1 84 ? 16.369 9.966 3.316 1.00 97.94 84 ILE A O 1
ATOM 654 N N . ARG A 1 85 ? 14.939 8.296 3.758 1.00 97.69 85 ARG A N 1
ATOM 655 C CA . ARG A 1 85 ? 14.699 8.615 5.175 1.00 97.69 85 ARG A CA 1
ATOM 656 C C . ARG A 1 85 ? 13.929 7.489 5.858 1.00 97.69 85 ARG A C 1
ATOM 658 O O . ARG A 1 85 ? 13.260 6.700 5.189 1.00 97.69 85 ARG A O 1
ATOM 665 N N . ASP A 1 86 ? 13.941 7.518 7.183 1.00 98.56 86 ASP A N 1
ATOM 666 C CA . ASP A 1 86 ? 13.181 6.596 8.020 1.00 98.56 86 ASP A CA 1
ATOM 667 C C . ASP A 1 86 ? 11.675 6.665 7.745 1.00 98.56 86 ASP A C 1
ATOM 669 O O . ASP A 1 86 ? 11.091 7.732 7.507 1.00 98.56 86 ASP A O 1
ATOM 673 N N . GLN A 1 87 ? 11.037 5.500 7.817 1.00 98.62 87 GLN A N 1
ATOM 674 C CA . GLN A 1 87 ? 9.586 5.399 7.832 1.00 98.62 87 GLN A CA 1
ATOM 675 C C . GLN A 1 87 ? 9.030 5.697 9.224 1.00 98.62 87 GLN A C 1
ATOM 677 O O . GLN A 1 87 ? 9.694 5.532 10.245 1.00 98.62 87 GLN A O 1
ATOM 682 N N . VAL A 1 88 ? 7.768 6.116 9.258 1.00 98.50 88 VAL A N 1
ATOM 683 C CA . VAL A 1 88 ? 7.037 6.416 10.492 1.00 98.50 88 VAL A CA 1
ATOM 684 C C . VAL A 1 88 ? 5.770 5.567 10.530 1.00 98.50 88 VAL A C 1
ATOM 686 O O . VAL A 1 88 ? 5.146 5.318 9.495 1.00 98.50 88 VAL A O 1
ATOM 689 N N . LEU A 1 89 ? 5.367 5.125 11.722 1.00 98.19 89 LEU A N 1
ATOM 690 C CA . LEU A 1 89 ? 4.142 4.351 11.935 1.00 98.19 89 LEU A CA 1
ATOM 691 C C . LEU A 1 89 ? 2.893 5.251 11.867 1.00 98.19 89 LEU A C 1
ATOM 693 O O . LEU A 1 89 ? 2.227 5.524 12.863 1.00 98.19 89 LEU A O 1
ATOM 697 N N . GLU A 1 90 ? 2.585 5.735 10.668 1.00 97.38 90 GLU A N 1
ATOM 698 C CA . GLU A 1 90 ? 1.450 6.605 10.368 1.00 97.38 90 GLU A CA 1
ATOM 699 C C . GLU A 1 90 ? 0.764 6.207 9.050 1.00 97.38 90 GLU A C 1
ATOM 701 O O . GLU A 1 90 ? 1.257 5.363 8.305 1.00 97.38 90 GLU A O 1
ATOM 706 N N . ARG A 1 91 ? -0.379 6.833 8.734 1.00 96.88 91 ARG A N 1
ATOM 707 C CA . ARG A 1 91 ? -1.093 6.663 7.448 1.00 96.88 91 ARG A CA 1
ATOM 708 C C . ARG A 1 91 ? -1.334 5.179 7.117 1.00 96.88 91 ARG A C 1
ATOM 710 O O . ARG A 1 91 ? -1.933 4.498 7.945 1.00 96.88 91 ARG A O 1
ATOM 717 N N . GLY A 1 92 ? -0.907 4.706 5.942 1.00 98.06 92 GLY A N 1
ATOM 718 C CA . GLY A 1 92 ? -1.032 3.315 5.515 1.00 98.06 92 GLY A CA 1
ATOM 719 C C . GLY A 1 92 ? -0.248 2.338 6.390 1.00 98.06 92 GLY A C 1
ATOM 720 O O . GLY A 1 92 ? -0.736 1.243 6.633 1.00 98.06 92 GLY A O 1
ATOM 721 N N . ASN A 1 93 ? 0.886 2.750 6.964 1.00 98.38 93 ASN A N 1
ATOM 722 C CA . ASN A 1 93 ? 1.686 1.891 7.849 1.00 98.38 93 ASN A CA 1
ATOM 723 C C . ASN A 1 93 ? 0.915 1.584 9.131 1.00 98.38 93 ASN A C 1
ATOM 725 O O . ASN A 1 93 ? 0.844 0.444 9.572 1.00 98.38 93 ASN A O 1
ATOM 729 N N . LEU A 1 94 ? 0.276 2.610 9.702 1.00 97.75 94 LEU A N 1
ATOM 730 C CA . LEU A 1 94 ? -0.624 2.423 10.837 1.00 97.75 94 LEU A CA 1
ATOM 731 C C . LEU A 1 94 ? -1.885 1.641 10.441 1.00 97.75 94 LEU A C 1
ATOM 733 O O . LEU A 1 94 ? -2.412 0.914 11.268 1.00 97.75 94 LEU A O 1
ATOM 737 N N . ALA A 1 95 ? -2.363 1.785 9.202 1.00 97.62 95 ALA A N 1
ATOM 738 C CA . ALA A 1 95 ? -3.550 1.083 8.721 1.00 97.62 95 ALA A CA 1
ATOM 739 C C . ALA A 1 95 ? -3.326 -0.424 8.488 1.00 97.62 95 ALA A C 1
ATOM 741 O O . ALA A 1 95 ? -4.284 -1.188 8.551 1.00 97.62 95 ALA A O 1
ATOM 742 N N . LEU A 1 96 ? -2.085 -0.834 8.207 1.00 97.69 96 LEU A N 1
ATOM 743 C CA . LEU A 1 96 ? -1.664 -2.237 8.096 1.00 97.69 96 LEU A CA 1
ATOM 744 C C . LEU A 1 96 ? -1.367 -2.881 9.457 1.00 97.69 96 LEU A C 1
ATOM 746 O O . LEU A 1 96 ? -1.286 -4.103 9.555 1.00 97.69 96 LEU A O 1
ATOM 750 N N . LYS A 1 97 ? -1.168 -2.070 10.499 1.00 95.69 97 LYS A N 1
ATOM 751 C CA . LYS A 1 97 ? -0.857 -2.559 11.839 1.00 95.69 97 LYS A CA 1
ATOM 752 C C . LYS A 1 97 ? -2.068 -3.289 12.428 1.00 95.69 97 LYS A C 1
ATOM 754 O O . LYS A 1 97 ? -3.142 -2.698 12.539 1.00 95.69 97 LYS A O 1
ATOM 759 N N . VAL A 1 98 ? -1.844 -4.530 12.857 1.00 78.38 98 VAL A N 1
ATOM 760 C CA . VAL A 1 98 ? -2.788 -5.342 13.645 1.00 78.38 98 VAL A CA 1
ATOM 761 C C . VAL A 1 98 ? -2.624 -5.059 15.136 1.00 78.38 98 VAL A C 1
ATOM 763 O O . VAL A 1 98 ? -1.470 -4.839 15.580 1.00 78.38 98 VAL A O 1
#

Organism: Cephalotus follicularis (NCBI:txid3775)

Radius of gyration: 14.73 Å; chains: 1; bounding box: 39×28×34 Å

Secondary structure (DSSP, 8-state):
-TT--TTPPPS-HHHHHHTTSSS-SS-SEEEE-GGG-SGGGGGS-S-EEEEE--SSSTT-EEETTEEE-PPSSSB-TTTT--B-S---S-HHHHHH--

pLDDT: mean 96.02, std 3.2, range [78.38, 98.62]

Sequence (98 aa):
IAGINVGHHFYSRAGMVAVGFHSHWLNGIDYLGQSYGKGEYKIYTLRLAVAIVLGTYEDDLDNAEDVIYTGQGGHNLTGDKHQIRDQVLERGNLALKV